Protein AF-A0A430HIN3-F1 (afdb_monomer)

Sequence (160 aa):
MSAAAPAHLSNDIPIRVMTATHSVFVYAIDLKQAGARLIQELAIRQYYLSWTAAHVKAAEALKAKYVWLVGHGEKTSTAIVNASSKPVIEMLDIVTWCEANGATHIIDTCCAPLSRLGVVKKSKTTLKYYCKKDDDGITQILGNTTLENWWATEQFEQRH

Solvent-accessible surface area (backbone atoms only — not comparable to full-atom values): 9076 Å² total; per-residue (Å²): 134,85,80,80,77,81,82,78,78,75,84,73,44,64,68,73,49,83,71,51,39,66,36,43,36,28,50,14,78,88,46,46,65,59,49,54,49,53,33,60,68,64,70,50,95,68,71,26,79,42,93,42,77,68,43,48,56,56,44,55,75,58,49,22,34,34,40,37,39,42,34,34,31,34,70,90,35,43,33,39,14,25,84,79,73,44,77,73,46,49,45,63,60,53,52,55,50,34,59,78,48,62,28,46,33,41,38,39,56,26,16,49,52,65,38,34,52,50,45,53,65,70,67,70,58,87,56,44,78,38,37,86,89,37,58,78,70,40,49,77,58,51,49,40,74,66,45,43,45,49,63,71,66,61,74,53,66,74,70,130

Foldseek 3Di:
DDDDDDPPPPLPLPPVQLPFQEEEEAAAPVCVVLSVLLCVLSVHDDYHPAPDPVSLVVSLVSLGQEYEYHAADAQQAQAGAYPVRHGRDGLLVVLVSCQVSNHAEYEYAYPNCPSNVVNVVVVPGNHHYHYLVRLVVCCSNSSDPSSNCSSVPPPNDHPD

Secondary structure (DSSP, 8-state):
-PPPPPP-------HHHHTS-EEEEE--GGGHHHHHHHHHHTT-S--BSS--HHHHHHHHHTT-SEEEEESEE-TT-SEEE-TTS-EEEEHHHHHHHHHHTT--EEEE-SS-THHHHHHHHHTT---EEEETT-HHHHHHHH-SHHHHHHHHH-------

Mean predicted aligned error: 8.66 Å

Structure (mmCIF, N/CA/C/O backbone):
data_AF-A0A430HIN3-F1
#
_entry.id   AF-A0A430HIN3-F1
#
loop_
_atom_site.group_PDB
_atom_site.id
_atom_site.type_symbol
_atom_site.label_atom_id
_atom_site.label_alt_id
_atom_site.label_comp_id
_atom_site.label_asym_id
_atom_site.label_entity_id
_atom_site.label_seq_id
_atom_site.pdbx_PDB_ins_code
_atom_site.Cartn_x
_atom_site.Cartn_y
_atom_site.Cartn_z
_atom_site.occupancy
_atom_site.B_iso_or_equiv
_atom_site.auth_seq_id
_atom_site.auth_comp_id
_atom_site.auth_asym_id
_atom_site.auth_atom_id
_atom_site.pdbx_PDB_model_num
ATOM 1 N N . MET A 1 1 ? 28.709 -10.555 41.663 1.00 48.56 1 MET A N 1
ATOM 2 C CA . MET A 1 1 ? 28.509 -10.150 40.255 1.00 48.56 1 MET A CA 1
ATOM 3 C C . MET A 1 1 ? 27.205 -10.788 39.810 1.00 48.56 1 MET A C 1
ATOM 5 O O . MET A 1 1 ? 27.162 -12.003 39.695 1.00 48.56 1 MET A O 1
ATOM 9 N N . SER A 1 2 ? 26.121 -10.013 39.743 1.00 44.88 2 SER A N 1
ATOM 10 C CA . SER A 1 2 ? 24.791 -10.546 39.423 1.00 44.88 2 SER A CA 1
ATOM 11 C C . SER A 1 2 ? 24.651 -10.624 37.906 1.00 44.88 2 SER A C 1
ATOM 13 O O . SER A 1 2 ? 24.748 -9.595 37.238 1.00 44.88 2 SER A O 1
ATOM 15 N N . ALA A 1 3 ? 24.499 -11.831 37.364 1.00 39.03 3 ALA A N 1
ATOM 16 C CA . ALA A 1 3 ? 24.204 -12.027 35.953 1.00 39.03 3 ALA A CA 1
ATOM 17 C C . ALA A 1 3 ? 22.762 -11.570 35.694 1.00 39.03 3 ALA A C 1
ATOM 19 O O . ALA A 1 3 ? 21.824 -12.091 36.297 1.00 39.03 3 ALA A O 1
ATOM 20 N N . 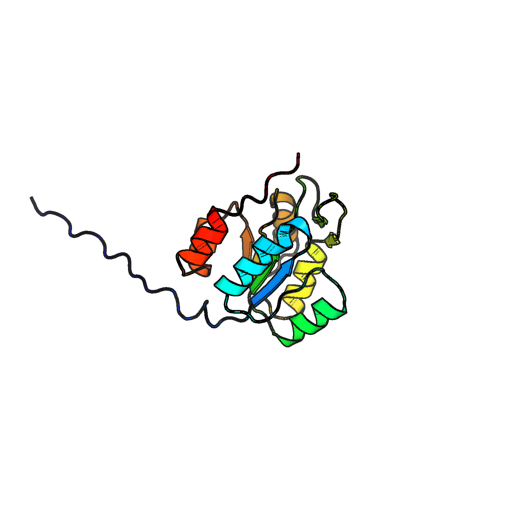ALA A 1 4 ? 22.597 -10.564 34.837 1.00 40.91 4 ALA A N 1
ATOM 21 C CA . ALA A 1 4 ? 21.288 -10.132 34.373 1.00 40.91 4 ALA A CA 1
ATOM 22 C C . ALA A 1 4 ? 20.613 -11.292 33.625 1.00 40.91 4 ALA A C 1
ATOM 24 O O . ALA A 1 4 ? 21.202 -11.873 32.712 1.00 40.91 4 ALA A O 1
ATOM 25 N N . ALA A 1 5 ? 19.393 -11.643 34.034 1.00 40.53 5 ALA A N 1
ATOM 26 C CA . ALA A 1 5 ? 18.567 -12.603 33.316 1.00 40.53 5 ALA A CA 1
ATOM 27 C C . ALA A 1 5 ? 18.275 -12.081 31.894 1.00 40.53 5 ALA A C 1
ATOM 29 O O . ALA A 1 5 ? 18.081 -10.871 31.726 1.00 40.53 5 ALA A O 1
ATOM 30 N N . PRO A 1 6 ? 18.241 -12.953 30.870 1.00 39.19 6 PRO A N 1
ATOM 31 C CA . PRO A 1 6 ? 17.943 -12.535 29.510 1.00 39.19 6 PRO A CA 1
ATOM 32 C C . PRO A 1 6 ? 16.517 -11.985 29.451 1.00 39.19 6 PRO A C 1
ATOM 34 O O . PRO A 1 6 ? 15.579 -12.597 29.964 1.00 39.19 6 PRO A O 1
ATOM 37 N N . ALA A 1 7 ? 16.370 -10.809 28.839 1.00 35.50 7 ALA A N 1
ATOM 38 C CA . ALA A 1 7 ? 15.077 -10.209 28.567 1.00 35.50 7 ALA A CA 1
ATOM 39 C C . ALA A 1 7 ? 14.223 -11.213 27.784 1.00 35.50 7 ALA A C 1
ATOM 41 O O . ALA A 1 7 ? 14.568 -11.605 26.669 1.00 35.50 7 ALA A O 1
ATOM 42 N N . HIS A 1 8 ? 13.123 -11.648 28.395 1.00 36.34 8 HIS A N 1
ATOM 43 C CA . HIS A 1 8 ? 12.089 -12.409 27.718 1.00 36.34 8 HIS A CA 1
ATOM 44 C C . HIS A 1 8 ? 11.527 -11.492 26.625 1.00 36.34 8 HIS A C 1
ATOM 46 O O . HIS A 1 8 ? 10.801 -10.543 26.919 1.00 36.34 8 HIS A O 1
ATOM 52 N N . LEU A 1 9 ? 11.911 -11.731 25.369 1.00 33.97 9 LEU A N 1
ATOM 53 C CA . LEU A 1 9 ? 11.186 -11.201 24.221 1.00 33.97 9 LEU A CA 1
ATOM 54 C C . LEU A 1 9 ? 9.771 -11.766 24.342 1.00 33.97 9 LEU A C 1
ATOM 56 O O . LEU A 1 9 ? 9.557 -12.970 24.189 1.00 33.97 9 LEU A O 1
ATOM 60 N N . SER A 1 10 ? 8.831 -10.919 24.759 1.00 34.75 10 SER A N 1
ATOM 61 C CA . SER A 1 10 ? 7.430 -11.301 24.777 1.00 34.75 10 SER A CA 1
ATOM 62 C C . SER A 1 10 ? 6.990 -11.502 23.330 1.00 34.75 10 SER A C 1
ATOM 64 O O . SER A 1 10 ? 7.020 -10.565 22.537 1.00 34.75 10 SER A O 1
ATOM 66 N N . ASN A 1 11 ? 6.574 -12.727 23.007 1.00 41.66 11 ASN A N 1
ATOM 67 C CA . ASN A 1 11 ? 5.897 -13.094 21.761 1.00 41.66 11 ASN A CA 1
ATOM 68 C C . ASN A 1 11 ? 4.441 -12.586 21.724 1.00 41.66 11 ASN A C 1
ATOM 70 O O . ASN A 1 11 ? 3.622 -13.116 20.972 1.00 41.66 11 ASN A O 1
ATOM 74 N N . ASP A 1 12 ? 4.100 -11.572 22.523 1.00 40.19 12 ASP A N 1
ATOM 75 C CA . ASP A 1 12 ? 2.803 -10.907 22.475 1.00 40.19 12 ASP A CA 1
ATOM 76 C C . ASP A 1 12 ? 2.735 -10.005 21.243 1.00 40.19 12 ASP A C 1
ATOM 78 O O . ASP A 1 12 ? 2.788 -8.774 21.295 1.00 40.19 12 ASP A O 1
ATOM 82 N N . ILE A 1 13 ? 2.583 -10.663 20.102 1.00 45.12 13 ILE A N 1
ATOM 83 C CA . ILE A 1 13 ? 1.997 -10.094 18.904 1.00 45.12 13 ILE A CA 1
ATOM 84 C C . ILE A 1 13 ? 0.715 -9.378 19.340 1.00 45.12 13 ILE A C 1
ATOM 86 O O . ILE A 1 13 ? -0.166 -10.019 19.927 1.00 45.12 13 ILE A O 1
ATOM 90 N N . PRO A 1 14 ? 0.539 -8.077 19.058 1.00 45.38 14 PRO A N 1
ATOM 91 C CA . PRO A 1 14 ? -0.720 -7.424 19.352 1.00 45.38 14 PRO A CA 1
ATOM 92 C C . PRO A 1 14 ? -1.818 -8.094 18.513 1.00 45.38 14 PRO A C 1
ATOM 94 O O . PRO A 1 14 ? -1.980 -7.805 17.329 1.00 45.38 14 PRO A O 1
ATOM 97 N N . ILE A 1 15 ? -2.622 -8.956 19.146 1.00 45.09 15 ILE A N 1
ATOM 98 C CA . ILE A 1 15 ? -3.780 -9.690 18.580 1.00 45.09 15 ILE A CA 1
ATOM 99 C C . ILE A 1 15 ? -4.708 -8.770 17.749 1.00 45.09 15 ILE A C 1
ATOM 101 O O . ILE A 1 15 ? -5.425 -9.203 16.844 1.00 45.09 15 ILE A O 1
ATOM 105 N N . ARG A 1 16 ? -4.669 -7.461 18.026 1.00 46.31 16 ARG A N 1
ATOM 106 C CA . ARG A 1 16 ? -5.398 -6.411 17.308 1.00 46.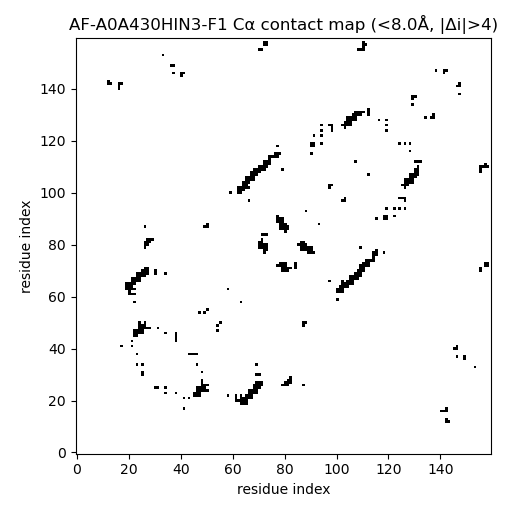31 16 ARG A CA 1
ATOM 107 C C . ARG A 1 16 ? -5.025 -6.256 15.829 1.00 46.31 16 ARG A C 1
ATOM 109 O O . ARG A 1 16 ? -5.869 -5.751 15.095 1.00 46.31 16 ARG A O 1
ATOM 116 N N . VAL A 1 17 ? -3.822 -6.637 15.388 1.00 50.97 17 VAL A N 1
ATOM 117 C CA . VAL A 1 17 ? -3.418 -6.451 13.979 1.00 50.97 17 VAL A CA 1
ATOM 118 C C . VAL A 1 17 ? -3.781 -7.654 13.111 1.00 50.97 17 VAL A C 1
ATOM 120 O O . VAL A 1 17 ? -4.340 -7.458 12.041 1.00 50.97 17 VAL A O 1
ATOM 123 N N . MET A 1 18 ? -3.625 -8.887 13.607 1.00 52.16 18 MET A N 1
ATOM 124 C CA . MET A 1 18 ? -4.057 -10.100 12.883 1.00 52.16 18 MET A CA 1
ATOM 125 C C . MET A 1 18 ? -5.578 -10.187 12.659 1.00 52.16 18 MET A C 1
ATOM 127 O O . MET A 1 18 ? -6.044 -10.938 11.809 1.00 52.16 18 MET A O 1
ATOM 131 N N . THR A 1 19 ? -6.366 -9.439 13.435 1.00 59.34 19 THR A N 1
ATOM 132 C CA . THR A 1 19 ? -7.830 -9.345 13.290 1.00 59.34 19 THR A CA 1
ATOM 133 C C . THR A 1 19 ? -8.274 -8.123 12.484 1.00 59.34 19 THR A C 1
ATOM 135 O O . THR A 1 19 ? -9.475 -7.909 12.292 1.00 59.34 19 THR A O 1
ATOM 138 N N . ALA A 1 20 ? -7.333 -7.294 12.024 1.00 70.06 20 ALA A N 1
ATOM 139 C CA . ALA A 1 20 ? -7.655 -6.135 11.216 1.00 70.06 20 ALA A CA 1
ATOM 140 C C . ALA A 1 20 ? -7.978 -6.528 9.769 1.00 70.06 20 ALA A C 1
ATOM 142 O O . ALA A 1 20 ? -7.538 -7.542 9.240 1.00 70.06 20 ALA A O 1
ATOM 143 N N . THR A 1 21 ? -8.778 -5.698 9.111 1.00 84.75 21 THR A N 1
ATOM 144 C CA . THR A 1 21 ? -9.134 -5.879 7.706 1.00 84.75 21 THR A CA 1
ATOM 145 C C . THR A 1 21 ? -8.026 -5.313 6.817 1.00 84.75 21 THR A C 1
ATOM 147 O O . THR A 1 21 ? -7.631 -4.150 6.962 1.00 84.75 21 THR A O 1
ATOM 150 N N . HIS A 1 22 ? -7.538 -6.128 5.882 1.00 87.00 22 HIS A N 1
ATOM 151 C CA . HIS A 1 22 ? -6.492 -5.756 4.930 1.00 87.00 22 HIS A CA 1
ATOM 152 C C . HIS A 1 22 ? -7.023 -5.784 3.495 1.00 87.00 22 HIS A C 1
ATOM 154 O O . HIS A 1 22 ? -7.820 -6.650 3.135 1.00 87.00 22 HIS A O 1
ATOM 160 N N . SER A 1 23 ? -6.519 -4.873 2.667 1.00 89.50 23 SER A N 1
ATOM 161 C CA . SER A 1 23 ? -6.649 -4.921 1.210 1.00 89.50 23 SER A CA 1
ATOM 162 C C . SER A 1 23 ? -5.257 -4.919 0.597 1.00 89.50 23 SER A C 1
ATOM 164 O O . SER A 1 23 ? -4.441 -4.061 0.928 1.00 89.50 23 SER A O 1
ATOM 166 N N . VAL A 1 24 ? -4.986 -5.870 -0.297 1.00 90.00 24 VAL A N 1
ATOM 167 C CA . VAL A 1 24 ? -3.705 -5.978 -1.006 1.00 90.00 24 VAL A CA 1
ATOM 168 C C . VAL A 1 24 ? -3.918 -5.671 -2.479 1.00 90.00 24 VAL A C 1
ATOM 170 O O . VAL A 1 24 ? -4.665 -6.377 -3.160 1.00 90.00 24 VAL A O 1
ATOM 173 N N . PHE A 1 25 ? -3.244 -4.635 -2.971 1.00 91.00 25 PHE A N 1
ATOM 174 C CA . PHE A 1 25 ? -3.214 -4.268 -4.380 1.00 91.00 25 PHE A CA 1
ATOM 175 C C . PHE A 1 25 ? -1.848 -4.614 -4.967 1.00 91.00 25 PHE A C 1
ATOM 177 O O . PHE A 1 25 ? -0.818 -4.147 -4.491 1.00 91.00 25 PHE A O 1
ATOM 184 N N . VAL A 1 26 ? -1.846 -5.444 -6.004 1.00 89.69 26 VAL A N 1
ATOM 185 C CA . VAL A 1 26 ? -0.662 -5.880 -6.740 1.00 89.69 26 VAL A CA 1
ATOM 186 C C . VAL A 1 26 ? -0.681 -5.212 -8.110 1.00 89.69 26 VAL A C 1
ATOM 188 O O . VAL A 1 26 ? -1.504 -5.551 -8.950 1.00 89.69 26 VAL A O 1
ATOM 191 N N . TYR A 1 27 ? 0.211 -4.255 -8.335 1.00 86.94 27 TYR A N 1
ATOM 192 C CA . TYR A 1 27 ? 0.241 -3.389 -9.520 1.00 86.94 27 TYR A CA 1
ATOM 193 C C . TYR A 1 27 ? 1.202 -3.873 -10.609 1.00 86.94 27 TYR A C 1
ATOM 195 O O . TYR A 1 27 ? 1.153 -3.393 -11.744 1.00 86.94 27 TYR A O 1
ATOM 203 N N . ALA A 1 28 ? 2.076 -4.823 -10.279 1.00 85.31 28 ALA A N 1
ATOM 204 C CA . ALA A 1 28 ? 3.053 -5.380 -11.201 1.00 85.31 28 ALA A CA 1
ATOM 205 C C . ALA A 1 28 ? 2.912 -6.907 -11.268 1.00 85.31 28 ALA A C 1
ATOM 207 O O . ALA A 1 28 ? 2.908 -7.596 -10.249 1.00 85.31 28 ALA A O 1
ATOM 208 N N . ILE A 1 29 ? 2.745 -7.441 -12.482 1.00 84.56 29 ILE A N 1
ATOM 209 C CA . ILE A 1 29 ? 2.418 -8.859 -12.696 1.00 84.56 29 ILE A CA 1
ATOM 210 C C . ILE A 1 29 ? 3.562 -9.803 -12.307 1.00 84.56 29 ILE A C 1
ATOM 212 O O . ILE A 1 29 ? 3.316 -10.918 -11.850 1.00 84.56 29 ILE A O 1
ATOM 216 N N . ASP A 1 30 ? 4.801 -9.337 -12.429 1.00 86.38 30 ASP A N 1
ATOM 217 C CA . ASP A 1 30 ? 6.013 -10.020 -11.980 1.00 86.38 30 ASP A CA 1
ATOM 218 C C . ASP A 1 30 ? 6.059 -10.169 -10.452 1.00 86.38 30 ASP A C 1
ATOM 220 O O . ASP A 1 30 ? 6.654 -11.115 -9.947 1.00 86.38 30 ASP A O 1
ATOM 224 N N . LEU A 1 31 ? 5.337 -9.321 -9.712 1.00 86.06 31 LEU A N 1
ATOM 225 C CA . LEU A 1 31 ? 5.199 -9.402 -8.255 1.00 86.06 31 LEU A CA 1
ATOM 226 C C . LEU A 1 31 ? 3.985 -10.226 -7.799 1.00 86.06 31 LEU A C 1
ATOM 228 O O . LEU A 1 31 ? 3.697 -10.303 -6.603 1.00 86.06 31 LEU A O 1
ATOM 232 N N . LYS A 1 32 ? 3.267 -10.891 -8.715 1.00 86.00 32 LYS A N 1
ATOM 233 C CA . LYS A 1 32 ? 2.071 -11.682 -8.374 1.00 86.00 32 LYS A CA 1
ATOM 234 C C . LYS A 1 32 ? 2.352 -12.774 -7.342 1.00 86.00 32 LYS A C 1
ATOM 236 O O . LYS A 1 32 ? 1.526 -12.988 -6.461 1.00 86.00 32 LYS A O 1
ATOM 241 N N . GLN A 1 33 ? 3.494 -13.458 -7.429 1.00 85.69 33 GLN A N 1
ATOM 242 C CA . GLN A 1 33 ? 3.860 -14.495 -6.455 1.00 85.69 33 GLN A CA 1
ATOM 243 C C . GLN A 1 33 ? 4.208 -13.910 -5.081 1.00 85.69 33 GLN A C 1
ATOM 245 O O . GLN A 1 33 ? 3.858 -14.501 -4.060 1.00 85.69 33 GLN A O 1
ATOM 250 N N . ALA A 1 34 ? 4.854 -12.741 -5.040 1.00 84.19 34 ALA A N 1
ATOM 251 C CA . ALA A 1 34 ? 5.112 -12.022 -3.795 1.00 84.19 34 ALA A CA 1
ATOM 252 C C . ALA A 1 34 ? 3.794 -11.598 -3.130 1.00 84.19 34 ALA A C 1
ATOM 254 O O . ALA A 1 34 ? 3.581 -11.891 -1.955 1.00 84.19 34 ALA A O 1
ATOM 255 N N . GLY A 1 35 ? 2.868 -11.019 -3.905 1.00 85.94 35 GLY A N 1
ATOM 256 C CA . GLY A 1 35 ? 1.520 -10.688 -3.441 1.00 85.94 35 GLY A CA 1
ATOM 257 C C . GLY A 1 35 ? 0.722 -11.914 -2.985 1.00 85.94 35 GLY A C 1
ATOM 258 O O . GLY A 1 35 ? 0.069 -11.864 -1.949 1.00 85.94 35 GLY A O 1
ATOM 259 N N . ALA A 1 36 ? 0.817 -13.041 -3.700 1.00 84.06 36 ALA A N 1
ATOM 260 C CA . ALA A 1 36 ? 0.173 -14.299 -3.315 1.00 84.06 36 ALA A CA 1
ATOM 261 C C . ALA A 1 36 ? 0.658 -14.819 -1.953 1.00 84.06 36 ALA A C 1
ATOM 263 O O . ALA A 1 36 ? -0.160 -15.248 -1.142 1.00 84.06 36 ALA A O 1
ATOM 264 N N . ARG A 1 37 ? 1.968 -14.742 -1.688 1.00 84.75 37 ARG A N 1
ATOM 265 C CA . ARG A 1 37 ? 2.535 -15.087 -0.376 1.00 84.75 37 ARG A CA 1
ATOM 266 C C . ARG A 1 37 ? 2.072 -14.118 0.708 1.00 84.75 37 ARG A C 1
ATOM 268 O O . ARG A 1 37 ? 1.576 -14.575 1.727 1.00 84.75 37 ARG A O 1
ATOM 275 N N . LEU A 1 38 ? 2.102 -12.807 0.454 1.00 85.19 38 LEU A N 1
ATOM 276 C CA . LEU A 1 38 ? 1.614 -11.795 1.402 1.00 85.19 38 LEU A CA 1
ATOM 277 C C . LEU A 1 38 ? 0.178 -12.074 1.875 1.00 85.19 38 LEU A C 1
ATOM 279 O O . LEU A 1 38 ? -0.141 -11.933 3.047 1.00 85.19 38 LEU A O 1
ATOM 283 N N . ILE A 1 39 ? -0.697 -12.501 0.970 1.00 83.56 39 ILE A N 1
ATOM 284 C CA . ILE A 1 39 ? -2.093 -12.841 1.286 1.00 83.56 39 ILE A CA 1
ATOM 285 C C . ILE A 1 39 ? -2.198 -14.043 2.218 1.00 83.56 39 ILE A C 1
ATOM 287 O O . ILE A 1 39 ? -3.057 -14.043 3.098 1.00 83.56 39 ILE A O 1
ATOM 291 N N . GLN A 1 40 ? -1.352 -15.056 2.009 1.00 82.31 40 GLN A N 1
ATOM 292 C CA . GLN A 1 40 ? -1.286 -16.230 2.878 1.00 82.31 40 GLN A CA 1
ATOM 293 C C . GLN A 1 40 ? -0.830 -15.820 4.278 1.00 82.31 40 GLN A C 1
ATOM 295 O O . GLN A 1 40 ? -1.480 -16.197 5.250 1.00 82.31 40 GLN A O 1
ATOM 300 N N . GLU A 1 41 ? 0.199 -14.974 4.367 1.00 80.38 41 GLU A N 1
ATOM 301 C CA . GLU A 1 41 ? 0.710 -14.454 5.642 1.00 80.38 41 GLU A CA 1
ATOM 302 C C . GLU A 1 41 ? -0.313 -13.585 6.383 1.00 80.38 41 GLU A C 1
ATOM 304 O O . GLU A 1 41 ? -0.464 -13.683 7.599 1.00 80.38 41 GLU A O 1
ATOM 309 N N . LEU A 1 42 ? -1.072 -12.766 5.649 1.00 78.69 42 LEU A N 1
ATOM 310 C CA . LEU A 1 42 ? -2.159 -11.953 6.201 1.00 78.69 42 LEU A CA 1
ATOM 311 C C . LEU A 1 42 ? -3.449 -12.756 6.446 1.00 78.69 42 LEU A C 1
ATOM 313 O O . LEU A 1 42 ? -4.431 -12.190 6.924 1.00 78.69 42 LEU A O 1
ATOM 317 N N . ALA A 1 43 ? -3.479 -14.044 6.085 1.00 77.12 43 ALA A N 1
ATOM 318 C CA . ALA A 1 43 ? -4.655 -14.912 6.138 1.00 77.12 43 ALA A CA 1
ATOM 319 C C . ALA A 1 43 ? -5.922 -14.307 5.486 1.00 77.12 43 ALA A C 1
ATOM 321 O O . ALA A 1 43 ? -7.051 -14.585 5.906 1.00 77.12 43 ALA A O 1
ATOM 322 N N . ILE A 1 44 ? -5.760 -13.487 4.441 1.00 74.94 44 ILE A N 1
ATOM 323 C CA . ILE A 1 44 ? -6.883 -12.862 3.727 1.00 74.94 44 ILE A CA 1
ATOM 324 C C . ILE A 1 44 ? -7.289 -13.675 2.498 1.00 74.94 44 ILE A C 1
ATOM 326 O O . ILE A 1 44 ? -6.508 -14.422 1.919 1.00 74.94 44 ILE A O 1
ATOM 330 N N . ARG A 1 45 ? -8.554 -13.549 2.084 1.00 65.12 45 ARG A N 1
ATOM 331 C CA . ARG A 1 45 ? -9.124 -14.363 0.993 1.00 65.12 45 ARG A CA 1
ATOM 332 C C . ARG A 1 45 ? -9.037 -13.715 -0.387 1.00 65.12 45 ARG A C 1
ATOM 334 O O . ARG A 1 45 ? -9.356 -14.371 -1.375 1.00 65.12 45 ARG A O 1
ATOM 341 N N . GLN A 1 46 ? -8.659 -12.439 -0.468 1.00 70.31 46 GLN A N 1
ATOM 342 C CA . GLN A 1 46 ? -8.723 -11.680 -1.712 1.00 70.31 46 GLN A CA 1
ATOM 343 C C . GLN A 1 46 ? -7.598 -10.652 -1.824 1.00 70.31 46 GLN A C 1
ATOM 345 O O . GLN A 1 46 ? -7.186 -10.039 -0.843 1.00 70.31 46 GLN A O 1
ATOM 350 N N . TYR A 1 47 ? -7.150 -10.456 -3.061 1.00 78.38 47 TYR A N 1
ATOM 351 C CA . TYR A 1 47 ? -6.252 -9.395 -3.490 1.00 78.38 47 TYR A CA 1
ATOM 352 C C . TYR A 1 47 ? -6.644 -8.906 -4.871 1.00 78.38 47 TYR A C 1
ATOM 354 O O . TYR A 1 47 ? -7.399 -9.561 -5.596 1.00 78.38 47 TYR A O 1
ATOM 362 N N . TYR A 1 48 ? -6.095 -7.758 -5.233 1.00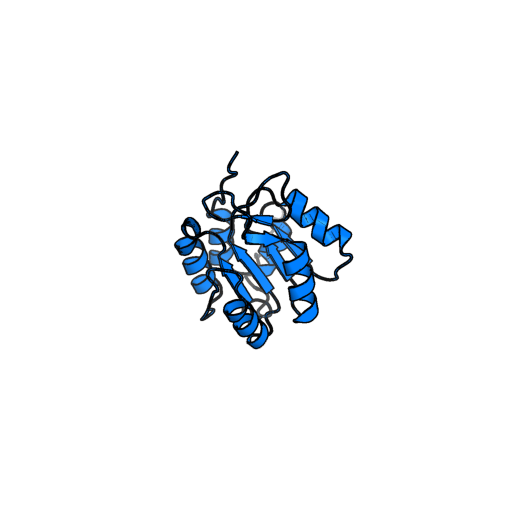 83.12 48 TYR A N 1
ATOM 363 C CA . TYR A 1 48 ? -6.479 -7.020 -6.418 1.00 83.12 48 TYR A CA 1
ATOM 364 C C . TYR A 1 48 ? -5.270 -6.860 -7.326 1.00 83.12 48 TYR A C 1
ATOM 366 O O . TYR A 1 48 ? -4.313 -6.189 -6.971 1.00 83.12 48 TYR A O 1
ATOM 374 N N . LEU A 1 49 ? -5.306 -7.465 -8.512 1.00 77.50 49 LEU A N 1
ATOM 375 C CA . LEU A 1 49 ? -4.188 -7.453 -9.471 1.00 77.50 49 LEU A CA 1
ATOM 376 C C . LEU A 1 49 ? -4.039 -6.136 -10.256 1.00 77.50 49 LEU A C 1
ATOM 378 O O . LEU A 1 49 ? -3.264 -6.062 -11.207 1.00 77.50 49 LEU A O 1
ATOM 382 N N . SER A 1 50 ? -4.831 -5.122 -9.921 1.00 71.56 50 SER A N 1
ATOM 383 C CA . SER A 1 50 ? -4.773 -3.790 -10.523 1.00 71.56 50 SER A CA 1
ATOM 384 C C . SER A 1 50 ? -5.669 -2.821 -9.755 1.00 71.56 50 SER A C 1
ATOM 386 O O . SER A 1 50 ? -6.537 -3.240 -8.988 1.00 71.56 50 SER A O 1
ATOM 388 N N . TRP A 1 51 ? -5.531 -1.523 -10.007 1.00 77.06 51 TRP A N 1
ATOM 389 C CA . TRP A 1 51 ? -6.483 -0.520 -9.531 1.00 77.06 51 TRP A CA 1
ATOM 390 C C . TRP A 1 51 ? -7.547 -0.243 -10.589 1.00 77.06 51 TRP A C 1
ATOM 392 O O . 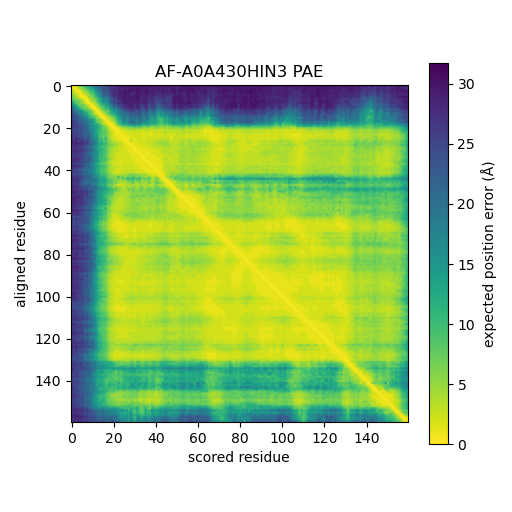TRP A 1 51 ? -7.461 0.702 -11.365 1.00 77.06 51 TRP A O 1
ATOM 402 N N . THR A 1 52 ? -8.542 -1.122 -10.663 1.00 80.88 52 THR A N 1
ATOM 403 C CA . THR A 1 52 ? -9.724 -0.918 -11.513 1.00 80.88 52 THR A CA 1
ATOM 404 C C . THR A 1 52 ? -10.917 -0.538 -10.653 1.00 80.88 52 THR A C 1
ATOM 406 O O . THR A 1 52 ? -10.968 -0.899 -9.480 1.00 80.88 52 THR A O 1
ATOM 409 N N . ALA A 1 53 ? -11.926 0.111 -11.240 1.00 76.81 53 ALA A N 1
ATOM 410 C CA . ALA A 1 53 ? -13.162 0.446 -10.529 1.00 76.81 53 ALA A CA 1
ATOM 411 C C . ALA A 1 53 ? -13.815 -0.778 -9.848 1.00 76.81 53 ALA A C 1
ATOM 413 O O . ALA A 1 53 ? -14.356 -0.665 -8.751 1.00 76.81 53 ALA A O 1
ATOM 414 N N . ALA A 1 54 ? -13.722 -1.964 -10.461 1.00 79.25 54 ALA A N 1
ATOM 415 C CA . ALA A 1 54 ? -14.235 -3.205 -9.883 1.00 79.25 54 ALA A CA 1
ATOM 416 C C . ALA A 1 54 ? -13.438 -3.654 -8.645 1.00 79.25 54 ALA A C 1
ATOM 418 O O . ALA A 1 54 ? -14.031 -4.014 -7.629 1.00 79.25 54 ALA A O 1
ATOM 419 N N . HIS A 1 55 ? -12.105 -3.610 -8.714 1.00 80.25 55 HIS A N 1
ATOM 420 C CA . HIS A 1 55 ? -11.236 -3.947 -7.584 1.00 80.25 55 HIS A CA 1
ATOM 421 C C . HIS A 1 55 ? -11.385 -2.963 -6.431 1.00 80.25 55 HIS A C 1
ATOM 423 O O . HIS A 1 55 ? -11.479 -3.377 -5.281 1.00 80.25 55 HIS A O 1
ATOM 429 N N . VAL A 1 56 ? -11.467 -1.675 -6.761 1.00 79.81 56 VAL A N 1
ATOM 430 C CA . VAL A 1 56 ? -11.727 -0.604 -5.807 1.00 79.81 56 VAL A CA 1
ATOM 431 C C . VAL A 1 56 ? -13.037 -0.879 -5.073 1.00 79.81 56 VAL A C 1
ATOM 433 O O . VAL A 1 56 ? -13.012 -1.078 -3.865 1.00 79.81 56 VAL A O 1
ATOM 436 N N . LYS A 1 57 ? -14.153 -1.055 -5.789 1.00 81.62 57 LYS A N 1
ATOM 437 C CA . LYS A 1 57 ? -15.462 -1.347 -5.181 1.00 81.62 57 LYS A CA 1
ATOM 438 C C . LYS A 1 57 ? -15.459 -2.600 -4.292 1.00 81.62 57 LYS A C 1
ATOM 440 O O . LYS A 1 57 ? -16.102 -2.622 -3.245 1.00 81.62 57 LYS A O 1
ATOM 445 N N . ALA A 1 58 ? -14.748 -3.653 -4.697 1.00 79.56 58 ALA A N 1
ATOM 446 C CA . ALA A 1 58 ? -14.596 -4.855 -3.878 1.00 79.56 58 ALA A CA 1
ATOM 447 C C . ALA A 1 58 ? -13.783 -4.582 -2.597 1.00 79.56 58 ALA A C 1
ATOM 449 O O . ALA A 1 58 ? -14.155 -5.055 -1.524 1.00 79.56 58 ALA A O 1
ATOM 450 N N . ALA A 1 59 ? -12.727 -3.769 -2.684 1.00 81.12 59 ALA A N 1
ATOM 451 C CA . ALA A 1 59 ? -11.922 -3.358 -1.537 1.00 81.12 59 ALA A CA 1
ATOM 452 C C . ALA A 1 59 ? -12.695 -2.456 -0.558 1.00 81.12 59 ALA A C 1
ATOM 454 O O . ALA A 1 59 ? -12.527 -2.596 0.654 1.00 81.12 59 ALA A O 1
ATOM 455 N N . GLU A 1 60 ? -13.573 -1.581 -1.055 1.00 84.50 60 GLU A N 1
ATOM 456 C CA . GLU A 1 60 ? -14.441 -0.724 -0.227 1.00 84.50 60 GLU A CA 1
ATOM 457 C C . GLU A 1 60 ? -15.378 -1.559 0.655 1.00 84.50 60 GLU A C 1
ATOM 459 O O . GLU A 1 60 ? -15.544 -1.281 1.845 1.00 84.50 60 GLU A O 1
ATOM 464 N N . ALA A 1 61 ? -15.929 -2.647 0.104 1.00 83.00 61 ALA A N 1
ATOM 465 C CA . ALA A 1 61 ? -16.808 -3.554 0.840 1.00 83.00 61 ALA A CA 1
ATOM 466 C C . ALA A 1 61 ? -16.109 -4.233 2.034 1.00 83.00 61 ALA A C 1
ATOM 468 O O . ALA A 1 61 ? -16.769 -4.569 3.019 1.00 83.00 61 ALA A O 1
ATOM 469 N N . LEU A 1 62 ? -14.782 -4.399 1.976 1.00 81.50 62 LEU A N 1
ATOM 470 C CA . LEU A 1 62 ? -13.989 -4.977 3.064 1.00 81.50 62 LEU A CA 1
ATOM 471 C C . LEU A 1 62 ? -13.749 -4.003 4.222 1.00 81.50 62 LEU A C 1
ATOM 473 O O . LEU A 1 62 ? -13.367 -4.450 5.305 1.00 81.50 62 LEU A O 1
ATOM 477 N N . LYS A 1 63 ? -13.940 -2.689 4.010 1.00 83.69 63 LYS A N 1
ATOM 478 C CA . LYS A 1 63 ? -13.609 -1.631 4.984 1.00 83.69 63 LYS A CA 1
ATOM 479 C C . LYS A 1 63 ? -12.213 -1.839 5.583 1.00 83.69 63 LYS A C 1
ATOM 481 O O . LYS A 1 63 ? -12.041 -1.924 6.803 1.00 83.69 63 LYS A O 1
ATOM 486 N N . ALA A 1 64 ? -11.229 -2.037 4.708 1.00 85.62 64 ALA A N 1
ATOM 487 C CA . ALA A 1 64 ? -9.866 -2.360 5.104 1.00 85.62 64 ALA A CA 1
ATOM 488 C C . ALA A 1 64 ? -9.217 -1.203 5.872 1.00 85.62 64 ALA A C 1
ATOM 490 O O . ALA A 1 64 ? -9.140 -0.083 5.376 1.00 85.62 64 ALA A O 1
ATOM 491 N N . LYS A 1 65 ? -8.694 -1.486 7.068 1.00 87.44 65 LYS A N 1
ATOM 492 C CA . LYS A 1 65 ? -7.899 -0.519 7.841 1.00 87.44 65 LYS A CA 1
ATOM 493 C C . LYS A 1 65 ? -6.480 -0.371 7.298 1.00 87.44 65 LYS A C 1
ATOM 495 O O . LYS A 1 65 ? -5.890 0.699 7.454 1.00 87.44 65 LYS A O 1
ATOM 500 N N . TYR A 1 66 ? -5.957 -1.432 6.689 1.00 88.12 66 TYR A N 1
ATOM 501 C CA . TYR A 1 66 ? -4.592 -1.528 6.182 1.00 88.12 66 TYR A CA 1
ATOM 502 C C . TYR A 1 66 ? -4.613 -1.786 4.678 1.00 88.12 66 TYR A C 1
ATOM 504 O O . TYR A 1 66 ? -5.214 -2.759 4.215 1.00 88.12 66 TYR A O 1
ATOM 512 N N . VAL A 1 67 ? -3.937 -0.930 3.920 1.00 91.56 67 VAL A N 1
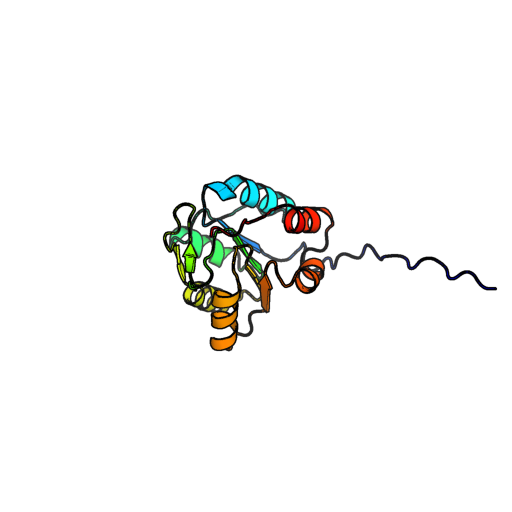ATOM 513 C CA . VAL A 1 67 ? -3.865 -1.015 2.461 1.00 91.56 67 VAL A CA 1
ATOM 514 C C . VAL A 1 67 ? -2.424 -1.260 2.049 1.00 91.56 67 VAL A C 1
ATOM 516 O O . VAL A 1 67 ? -1.547 -0.447 2.327 1.00 91.56 67 VAL A O 1
ATOM 519 N N . TRP A 1 68 ? -2.189 -2.386 1.386 1.00 91.44 68 TRP A N 1
ATOM 520 C CA . TRP A 1 68 ? -0.876 -2.815 0.926 1.00 91.44 68 TRP A CA 1
ATOM 521 C C . TRP A 1 68 ? -0.705 -2.537 -0.557 1.00 91.44 68 TRP A C 1
ATOM 523 O O . TRP A 1 68 ? -1.555 -2.912 -1.370 1.00 91.44 68 TRP A O 1
ATOM 533 N N . LEU A 1 69 ? 0.420 -1.918 -0.894 1.00 91.69 69 LEU A N 1
ATOM 534 C CA . LEU A 1 69 ? 0.780 -1.524 -2.242 1.00 91.69 69 LEU A CA 1
ATOM 535 C C . LEU A 1 69 ? 1.969 -2.357 -2.707 1.00 91.69 69 LEU A C 1
ATOM 537 O O . LEU A 1 69 ? 3.104 -2.079 -2.333 1.00 91.69 69 LEU A O 1
ATOM 541 N N . VAL A 1 70 ? 1.695 -3.380 -3.514 1.00 89.06 70 VAL A N 1
ATOM 542 C CA . VAL A 1 70 ? 2.701 -4.294 -4.060 1.00 89.06 70 VAL A CA 1
ATOM 543 C C . VAL A 1 70 ? 2.955 -3.937 -5.518 1.00 89.06 70 VAL A C 1
ATOM 545 O O . VAL A 1 70 ? 2.196 -4.312 -6.410 1.00 89.06 70 VAL A O 1
ATOM 548 N N . GLY A 1 71 ? 4.008 -3.179 -5.785 1.00 87.31 71 GLY A N 1
ATOM 549 C CA . GLY A 1 71 ? 4.297 -2.668 -7.121 1.00 87.31 71 GLY A CA 1
ATOM 550 C C . GLY A 1 71 ? 5.745 -2.230 -7.281 1.00 87.31 71 GLY A C 1
ATOM 551 O O . GLY A 1 71 ? 6.577 -2.429 -6.397 1.00 87.31 71 GLY A O 1
ATOM 552 N N . HIS A 1 72 ? 6.029 -1.608 -8.422 1.00 88.50 72 HIS A N 1
ATOM 553 C CA . HIS A 1 72 ? 7.292 -0.912 -8.653 1.00 88.50 72 HIS A CA 1
ATOM 554 C C . HIS A 1 72 ? 7.102 0.591 -8.440 1.00 88.50 72 HIS A C 1
ATOM 556 O O . HIS A 1 72 ? 5.985 1.113 -8.465 1.00 88.50 72 HIS A O 1
ATOM 562 N N . GLY A 1 73 ? 8.204 1.306 -8.245 1.00 88.50 73 GLY A N 1
ATOM 563 C CA . GLY A 1 73 ? 8.203 2.755 -8.089 1.00 88.50 73 GLY A CA 1
ATOM 564 C C . GLY A 1 73 ? 9.483 3.391 -8.619 1.00 88.50 73 GLY A C 1
ATOM 565 O O . GLY A 1 73 ? 10.515 2.738 -8.733 1.00 88.50 73 GLY A O 1
ATOM 566 N N . GLU A 1 74 ? 9.430 4.685 -8.919 1.00 88.69 74 GLU A N 1
ATOM 567 C CA . GLU A 1 74 ? 10.561 5.417 -9.499 1.00 88.69 74 GLU A CA 1
ATOM 568 C C . GLU A 1 74 ? 10.932 6.624 -8.639 1.00 88.69 74 GLU A C 1
ATOM 570 O O . GLU A 1 74 ? 10.081 7.224 -7.982 1.00 88.69 74 GLU A O 1
ATOM 575 N N . LYS A 1 75 ? 12.215 7.008 -8.642 1.00 88.44 75 LYS A N 1
ATOM 576 C CA . LYS A 1 75 ? 12.742 8.073 -7.766 1.00 88.44 75 LYS A CA 1
ATOM 577 C C . LYS A 1 75 ? 12.031 9.408 -7.950 1.00 88.44 75 LYS A C 1
ATOM 579 O O . LYS A 1 75 ? 11.829 10.118 -6.970 1.00 88.44 75 LYS A O 1
ATOM 584 N N . THR A 1 76 ? 11.662 9.751 -9.177 1.00 87.62 76 THR A N 1
ATOM 585 C CA . THR A 1 76 ? 11.052 11.040 -9.535 1.00 87.62 76 THR A CA 1
ATOM 586 C C . THR A 1 76 ? 9.536 10.967 -9.689 1.00 87.62 76 THR A C 1
ATOM 588 O O . THR A 1 76 ? 8.909 12.001 -9.900 1.00 87.62 76 THR A O 1
ATOM 591 N N . SER A 1 77 ? 8.944 9.777 -9.568 1.00 92.31 77 SER A N 1
ATOM 592 C CA . SER A 1 77 ? 7.518 9.563 -9.789 1.00 92.31 77 SER A CA 1
ATOM 593 C C . SER A 1 77 ? 6.762 9.412 -8.475 1.00 92.31 77 SER A C 1
ATOM 595 O O . SER A 1 77 ? 7.227 8.791 -7.515 1.00 92.31 77 SER A O 1
ATOM 597 N N . THR A 1 78 ? 5.559 9.973 -8.442 1.00 95.12 78 THR A N 1
ATOM 598 C CA . THR A 1 78 ? 4.576 9.744 -7.382 1.00 95.12 78 THR A CA 1
ATOM 599 C C . THR A 1 78 ? 3.654 8.573 -7.692 1.00 95.12 78 THR A C 1
ATOM 601 O O . THR A 1 78 ? 2.882 8.170 -6.825 1.00 95.12 78 THR A O 1
ATOM 604 N N . ALA A 1 79 ? 3.753 7.995 -8.886 1.00 94.69 79 ALA A N 1
ATOM 605 C CA . ALA A 1 79 ? 2.958 6.852 -9.274 1.00 94.69 79 ALA A CA 1
ATOM 606 C C . ALA A 1 79 ? 3.519 5.543 -8.709 1.00 94.69 79 ALA A C 1
ATOM 608 O O . ALA A 1 79 ? 4.725 5.390 -8.469 1.00 94.69 79 ALA A O 1
ATOM 609 N N . ILE A 1 80 ? 2.626 4.569 -8.570 1.00 92.00 80 ILE A N 1
ATOM 610 C CA . ILE A 1 80 ? 2.995 3.158 -8.623 1.00 92.00 80 ILE A CA 1
ATOM 611 C C . ILE A 1 80 ? 3.045 2.765 -10.095 1.00 92.00 80 ILE A C 1
ATOM 613 O O . ILE A 1 80 ? 2.112 3.051 -10.854 1.00 92.00 80 ILE A O 1
ATOM 617 N N . VAL A 1 81 ? 4.129 2.110 -10.499 1.00 89.00 81 VAL A N 1
ATOM 618 C CA . VAL A 1 81 ? 4.345 1.678 -11.881 1.00 89.00 81 VAL A CA 1
ATOM 619 C C . VAL A 1 81 ? 4.277 0.157 -11.998 1.00 89.00 81 VAL A C 1
ATOM 621 O O . VAL A 1 81 ? 4.474 -0.584 -11.031 1.00 89.00 81 VAL A O 1
ATOM 624 N N . ASN A 1 82 ? 3.966 -0.322 -13.200 1.00 86.69 82 ASN A N 1
ATOM 625 C CA . ASN A 1 82 ? 3.974 -1.750 -13.508 1.00 86.69 82 ASN A CA 1
ATOM 626 C C . ASN A 1 82 ? 5.385 -2.252 -13.868 1.00 86.69 82 ASN A C 1
ATOM 628 O O . ASN A 1 82 ? 6.362 -1.507 -13.864 1.00 86.69 82 ASN A O 1
ATOM 632 N N . ALA A 1 83 ? 5.485 -3.529 -14.247 1.00 84.94 83 ALA A N 1
ATOM 633 C CA . ALA A 1 83 ? 6.731 -4.179 -14.666 1.00 84.94 83 ALA A CA 1
ATOM 634 C C . ALA A 1 83 ? 7.413 -3.545 -15.898 1.00 84.94 83 ALA A C 1
ATOM 636 O O . ALA A 1 83 ? 8.525 -3.932 -16.246 1.00 84.94 83 ALA A O 1
ATOM 637 N N . SER A 1 84 ? 6.759 -2.613 -16.589 1.00 87.25 84 SER A N 1
ATOM 638 C CA . SER A 1 84 ? 7.299 -1.878 -17.737 1.00 87.25 84 SER A CA 1
ATOM 639 C C . SER A 1 84 ? 7.503 -0.393 -17.430 1.00 87.25 84 SER A C 1
ATOM 641 O O . SER A 1 84 ? 7.545 0.401 -18.367 1.00 87.25 84 SER A O 1
ATOM 643 N N . SER A 1 85 ? 7.572 -0.003 -16.150 1.00 86.44 85 SER A N 1
ATOM 644 C CA . SER A 1 85 ? 7.725 1.397 -15.725 1.00 86.44 85 SER A CA 1
ATOM 645 C C . SER A 1 85 ? 6.595 2.327 -16.186 1.00 86.44 85 SER A C 1
ATOM 647 O O . SER A 1 85 ? 6.724 3.547 -16.181 1.00 86.44 85 SER A O 1
ATOM 649 N N . LYS A 1 86 ? 5.437 1.775 -16.573 1.00 89.69 86 LYS A N 1
ATOM 650 C CA . LYS A 1 86 ? 4.274 2.598 -16.920 1.00 89.69 86 LYS A CA 1
ATOM 651 C C . LYS A 1 86 ? 3.487 2.932 -15.651 1.00 89.69 86 LYS A C 1
ATOM 653 O O . LYS A 1 86 ? 3.177 1.994 -14.906 1.00 89.69 86 LYS A O 1
ATOM 658 N N . PRO A 1 87 ? 3.123 4.208 -15.423 1.00 91.25 87 PRO A N 1
ATOM 659 C CA . PRO A 1 87 ? 2.232 4.601 -14.336 1.00 91.25 87 PRO A CA 1
ATOM 660 C C . PRO A 1 87 ? 0.925 3.809 -14.362 1.00 91.25 87 PRO A C 1
ATOM 662 O O . PRO A 1 87 ? 0.299 3.665 -15.414 1.00 91.25 87 PRO A O 1
ATOM 665 N N . VAL A 1 88 ? 0.532 3.282 -13.204 1.00 90.81 88 VAL A N 1
ATOM 666 C CA . VAL A 1 88 ? -0.741 2.573 -13.001 1.00 90.81 88 VAL A CA 1
ATOM 667 C C . VAL A 1 88 ? -1.701 3.430 -12.187 1.00 90.81 88 VAL A C 1
ATOM 669 O O . VAL A 1 88 ? -2.876 3.514 -12.529 1.00 90.81 88 VAL A O 1
ATOM 672 N N . ILE A 1 89 ? -1.207 4.058 -11.119 1.00 92.56 89 ILE A N 1
ATOM 673 C CA . ILE A 1 89 ? -1.986 4.952 -10.262 1.00 92.56 89 ILE A CA 1
ATOM 674 C C . ILE A 1 89 ? -1.084 5.961 -9.550 1.00 92.56 89 ILE A C 1
ATOM 676 O O . ILE A 1 89 ? 0.028 5.617 -9.148 1.00 92.56 89 ILE A O 1
ATOM 680 N N . GLU A 1 90 ? -1.579 7.180 -9.349 1.00 95.00 90 GLU A N 1
ATOM 681 C CA . GLU A 1 90 ? -0.916 8.199 -8.542 1.00 95.00 90 GLU A CA 1
ATOM 682 C C . GLU A 1 90 ? -1.133 7.990 -7.041 1.00 95.00 90 GLU A C 1
ATOM 684 O O . GLU A 1 90 ? -2.231 7.682 -6.579 1.00 95.00 90 GLU A O 1
ATOM 689 N N . MET A 1 91 ? -0.093 8.242 -6.242 1.00 95.38 91 MET A N 1
ATOM 690 C CA . MET A 1 91 ? -0.188 8.126 -4.783 1.00 95.38 91 MET A CA 1
ATOM 691 C C . MET A 1 91 ? -1.262 9.038 -4.176 1.00 95.38 91 MET A C 1
ATOM 693 O O . MET A 1 91 ? -1.855 8.688 -3.158 1.00 95.38 91 MET A O 1
ATOM 697 N N . LEU A 1 92 ? -1.532 10.198 -4.785 1.00 96.44 92 LEU A N 1
ATOM 698 C CA . LEU A 1 92 ? -2.577 11.099 -4.298 1.00 96.44 92 LEU A CA 1
ATOM 699 C C . LEU A 1 92 ? -3.960 10.442 -4.376 1.00 96.44 92 LEU A C 1
ATOM 701 O O . LEU A 1 92 ? -4.706 10.504 -3.403 1.00 96.44 92 LEU A O 1
ATOM 705 N N . ASP A 1 93 ? -4.256 9.750 -5.477 1.00 94.56 93 ASP A N 1
ATOM 706 C CA . ASP A 1 93 ? -5.529 9.048 -5.660 1.00 94.56 93 ASP A CA 1
ATOM 707 C C . ASP A 1 93 ? -5.696 7.927 -4.628 1.00 94.56 93 ASP A C 1
ATOM 709 O O . ASP A 1 93 ? -6.781 7.735 -4.076 1.00 94.56 93 ASP A O 1
ATOM 713 N N . ILE A 1 94 ? -4.603 7.225 -4.305 1.00 94.56 94 ILE A N 1
ATOM 714 C CA . ILE A 1 94 ? -4.583 6.198 -3.254 1.00 94.56 94 ILE A CA 1
ATOM 715 C C . ILE A 1 94 ? -4.875 6.819 -1.888 1.00 94.56 94 ILE A C 1
ATOM 717 O O . ILE A 1 94 ? -5.698 6.291 -1.144 1.00 94.56 94 ILE A O 1
ATOM 721 N N . VAL A 1 95 ? -4.227 7.939 -1.552 1.00 95.81 95 VAL A N 1
ATOM 722 C CA . VAL A 1 95 ? -4.454 8.657 -0.286 1.00 95.81 95 VAL A CA 1
ATOM 723 C C . VAL A 1 95 ? -5.915 9.085 -0.171 1.00 95.81 95 VAL A C 1
ATOM 725 O O . VAL A 1 95 ? -6.565 8.751 0.818 1.00 95.81 95 VAL A O 1
ATOM 728 N N . THR A 1 96 ? -6.451 9.748 -1.197 1.00 94.62 96 THR A N 1
ATOM 729 C CA . THR A 1 96 ? -7.848 10.200 -1.217 1.00 94.62 96 THR A CA 1
ATOM 730 C C . THR A 1 96 ? -8.818 9.033 -1.063 1.00 94.62 96 THR A C 1
ATOM 732 O O . THR A 1 96 ? -9.759 9.111 -0.271 1.00 94.62 96 THR A O 1
ATOM 735 N N . TRP A 1 97 ? -8.580 7.928 -1.772 1.00 93.00 97 TRP A N 1
ATOM 736 C CA . TRP A 1 97 ? -9.425 6.744 -1.666 1.00 93.00 97 TRP A CA 1
ATOM 737 C C . TRP A 1 97 ? -9.375 6.110 -0.270 1.00 93.00 97 TRP A C 1
ATOM 739 O O . TRP A 1 97 ? -10.420 5.767 0.289 1.00 93.00 97 TRP A O 1
ATOM 749 N N . CYS A 1 98 ? -8.179 5.981 0.306 1.00 93.50 98 CYS A N 1
ATOM 750 C CA . CYS A 1 98 ? -7.977 5.429 1.642 1.00 93.50 98 CYS A CA 1
ATOM 751 C C . CYS A 1 98 ? -8.738 6.232 2.708 1.00 93.50 98 CYS A C 1
ATOM 753 O O . CYS A 1 98 ? -9.429 5.638 3.537 1.00 93.50 98 CYS A O 1
ATOM 755 N N . GLU A 1 99 ? -8.663 7.565 2.667 1.00 92.12 99 GLU A N 1
ATOM 756 C CA . GLU A 1 99 ? -9.390 8.428 3.608 1.00 92.12 99 GLU A CA 1
ATOM 757 C C . GLU A 1 99 ? -10.905 8.291 3.464 1.00 92.12 99 GLU A C 1
ATOM 759 O O . GLU A 1 99 ? -11.609 8.116 4.461 1.00 92.12 99 GLU A O 1
ATOM 764 N N . ALA A 1 100 ? -11.406 8.305 2.226 1.00 91.25 100 ALA A N 1
ATOM 765 C CA . ALA A 1 100 ? -12.833 8.171 1.948 1.00 91.25 100 ALA A CA 1
ATOM 766 C C . ALA A 1 100 ? -13.414 6.832 2.439 1.00 91.25 100 ALA A C 1
ATOM 768 O O . ALA A 1 100 ? -14.601 6.751 2.753 1.00 91.25 100 ALA A O 1
ATOM 769 N N . ASN A 1 101 ? -12.578 5.795 2.542 1.00 89.12 101 ASN A N 1
ATOM 770 C CA . ASN A 1 101 ? -12.995 4.436 2.888 1.00 89.12 101 ASN A CA 1
ATOM 771 C C . ASN A 1 101 ? -12.593 3.990 4.299 1.00 89.12 101 ASN A C 1
ATOM 773 O O . ASN A 1 101 ? -12.754 2.819 4.653 1.00 89.12 101 ASN A O 1
ATOM 777 N N . GLY A 1 102 ? -12.110 4.918 5.132 1.00 88.25 102 GLY A N 1
ATOM 778 C CA . GLY A 1 102 ? -11.783 4.642 6.532 1.00 88.25 102 GLY A CA 1
ATOM 779 C C . GLY A 1 102 ? -10.546 3.763 6.722 1.00 88.25 102 GLY A C 1
ATOM 780 O O . GLY A 1 102 ? -10.359 3.191 7.802 1.00 88.25 102 GLY A O 1
ATOM 781 N N . ALA A 1 103 ? -9.692 3.660 5.699 1.00 90.69 103 ALA A N 1
ATOM 782 C CA . ALA A 1 103 ? -8.355 3.130 5.889 1.00 90.69 103 ALA A CA 1
ATOM 783 C C . ALA A 1 103 ? -7.577 4.054 6.834 1.00 90.69 103 ALA A C 1
ATOM 785 O O . ALA A 1 103 ? -7.846 5.247 6.953 1.00 90.69 103 ALA A O 1
ATOM 786 N N . THR A 1 104 ? -6.618 3.480 7.548 1.00 90.06 104 THR A N 1
ATOM 787 C CA . THR A 1 104 ? -5.808 4.202 8.544 1.00 90.06 104 THR A CA 1
ATOM 788 C C . THR A 1 104 ? -4.315 4.016 8.314 1.00 90.06 104 THR A C 1
ATOM 790 O O . THR A 1 104 ? -3.520 4.805 8.822 1.00 90.06 104 THR A O 1
ATOM 793 N N . HIS A 1 105 ? -3.929 2.995 7.543 1.00 90.69 105 HIS A N 1
ATOM 794 C CA . HIS A 1 105 ? -2.541 2.644 7.278 1.00 90.69 105 HIS A CA 1
ATOM 795 C C . HIS A 1 105 ? -2.357 2.339 5.786 1.00 90.69 105 HIS A C 1
ATOM 797 O O . HIS A 1 105 ? -3.094 1.525 5.223 1.00 90.69 105 HIS A O 1
ATOM 803 N N . ILE A 1 106 ? -1.350 2.956 5.171 1.00 92.38 106 ILE A N 1
ATOM 804 C CA . ILE A 1 106 ? -0.829 2.587 3.854 1.00 92.38 106 ILE A CA 1
ATOM 805 C C . ILE A 1 106 ? 0.537 1.932 4.044 1.00 92.38 106 ILE A C 1
ATOM 807 O O . ILE A 1 106 ? 1.407 2.487 4.715 1.00 92.38 106 ILE A O 1
ATOM 811 N N . ILE A 1 107 ? 0.727 0.776 3.421 1.00 91.62 107 ILE A N 1
ATOM 812 C CA . ILE A 1 107 ? 1.988 0.054 3.380 1.00 91.62 107 ILE A CA 1
ATOM 813 C C . ILE A 1 107 ? 2.499 0.063 1.941 1.00 91.62 107 ILE A C 1
ATOM 815 O O . ILE A 1 107 ? 1.968 -0.647 1.087 1.00 91.62 107 ILE A O 1
ATOM 819 N N . ASP A 1 108 ? 3.525 0.867 1.675 1.00 91.00 108 ASP A N 1
ATOM 820 C CA . ASP A 1 108 ? 4.191 0.941 0.378 1.00 91.00 108 ASP A CA 1
ATOM 821 C C . ASP A 1 108 ? 5.381 -0.019 0.306 1.00 91.00 108 ASP A C 1
ATOM 823 O O . ASP A 1 108 ? 6.441 0.233 0.887 1.00 91.00 108 ASP A O 1
ATOM 827 N N . THR A 1 109 ? 5.222 -1.113 -0.438 1.00 88.75 109 THR A N 1
ATOM 828 C CA . THR A 1 109 ? 6.317 -2.059 -0.680 1.00 88.75 109 THR A CA 1
ATOM 829 C C . THR A 1 109 ? 7.157 -1.669 -1.896 1.00 88.75 109 THR A C 1
ATOM 831 O O . THR A 1 109 ? 8.180 -2.298 -2.154 1.00 88.75 109 THR A O 1
ATOM 834 N N . CYS A 1 110 ? 6.756 -0.647 -2.655 1.00 88.56 110 CYS A N 1
ATOM 835 C CA . CYS A 1 110 ? 7.394 -0.297 -3.914 1.00 88.56 110 CYS A CA 1
ATOM 836 C C . CYS A 1 110 ? 8.786 0.316 -3.697 1.00 88.56 110 CYS A C 1
ATOM 838 O O . CYS A 1 110 ? 9.056 1.021 -2.717 1.00 88.56 110 CYS A O 1
ATOM 840 N N . CYS A 1 111 ? 9.677 0.130 -4.672 1.00 85.44 111 CYS A N 1
ATOM 841 C CA . CYS A 1 111 ? 10.987 0.772 -4.662 1.00 85.44 111 CYS A CA 1
ATOM 842 C C . CYS A 1 111 ? 10.887 2.309 -4.758 1.00 85.44 111 CYS A C 1
ATOM 844 O O . CYS A 1 111 ? 9.903 2.878 -5.235 1.00 85.44 111 CYS A O 1
ATOM 846 N N . ALA A 1 112 ? 11.925 2.998 -4.270 1.00 87.31 112 ALA A N 1
ATOM 847 C CA . ALA A 1 112 ? 12.032 4.462 -4.258 1.00 87.31 112 ALA A CA 1
ATOM 848 C C . ALA A 1 112 ? 10.814 5.219 -3.649 1.00 87.31 112 ALA A C 1
ATOM 850 O O . ALA A 1 112 ? 10.234 6.089 -4.299 1.00 87.31 112 ALA A O 1
ATOM 851 N N . PRO A 1 113 ? 10.446 4.972 -2.375 1.00 90.00 113 PRO A N 1
ATOM 852 C CA . PRO A 1 113 ? 9.216 5.504 -1.768 1.00 90.00 113 PRO A CA 1
ATOM 853 C C . PRO A 1 113 ? 9.225 7.005 -1.451 1.00 90.00 113 PRO A C 1
ATOM 855 O O . PRO A 1 113 ? 8.197 7.552 -1.065 1.00 90.00 113 PRO A O 1
ATOM 858 N N . LEU A 1 114 ? 10.361 7.700 -1.574 1.00 89.81 114 LEU A N 1
ATOM 859 C CA . LEU A 1 114 ? 10.505 9.073 -1.069 1.00 89.81 114 LEU A CA 1
ATOM 860 C C . LEU A 1 114 ? 9.555 10.075 -1.739 1.00 89.81 114 LEU A C 1
ATOM 862 O O . LEU A 1 114 ? 8.987 10.922 -1.049 1.00 89.81 114 LEU A O 1
ATOM 866 N N . SER A 1 115 ? 9.353 9.966 -3.053 1.00 91.25 115 SER A N 1
ATOM 867 C CA . SER A 1 115 ? 8.441 10.853 -3.783 1.00 91.25 115 SER A CA 1
ATOM 868 C C . SER A 1 115 ? 6.985 10.635 -3.366 1.00 91.25 115 SER A C 1
ATOM 870 O O . SER A 1 115 ? 6.265 11.603 -3.114 1.00 91.25 115 SER A O 1
ATOM 872 N N . ARG A 1 116 ? 6.577 9.378 -3.154 1.00 93.88 116 ARG A N 1
ATOM 873 C CA . ARG A 1 116 ? 5.245 9.014 -2.640 1.00 93.88 116 ARG A CA 1
ATOM 874 C C . ARG A 1 116 ? 5.040 9.437 -1.186 1.00 93.88 116 ARG A C 1
ATOM 876 O O . ARG A 1 116 ? 4.020 10.045 -0.871 1.00 93.88 116 ARG A O 1
ATOM 883 N N . LEU A 1 117 ? 6.037 9.244 -0.322 1.00 92.06 117 LEU A N 1
ATOM 884 C CA . LEU A 1 117 ? 6.028 9.771 1.047 1.00 92.06 117 LEU A CA 1
ATOM 885 C C . LEU A 1 117 ? 5.857 11.300 1.061 1.00 92.06 117 LEU A C 1
ATOM 887 O O . LEU A 1 117 ? 5.146 11.843 1.908 1.00 92.06 117 LEU A O 1
ATOM 891 N N . GLY A 1 118 ? 6.488 12.001 0.114 1.00 92.06 118 GLY A N 1
ATOM 892 C CA . GLY A 1 118 ? 6.311 13.438 -0.079 1.00 92.06 118 GLY A CA 1
ATOM 893 C C . GLY A 1 118 ? 4.857 13.829 -0.361 1.00 92.06 118 GLY A C 1
ATOM 894 O O . GLY A 1 118 ? 4.399 14.837 0.176 1.00 92.06 118 GLY A O 1
ATOM 895 N N . VAL A 1 119 ? 4.123 13.028 -1.141 1.00 95.31 119 VAL A N 1
ATOM 896 C CA . VAL A 1 119 ? 2.682 13.226 -1.385 1.00 95.31 119 VAL A CA 1
ATOM 897 C C . VAL A 1 119 ? 1.892 13.057 -0.095 1.00 95.31 119 VAL A C 1
ATOM 899 O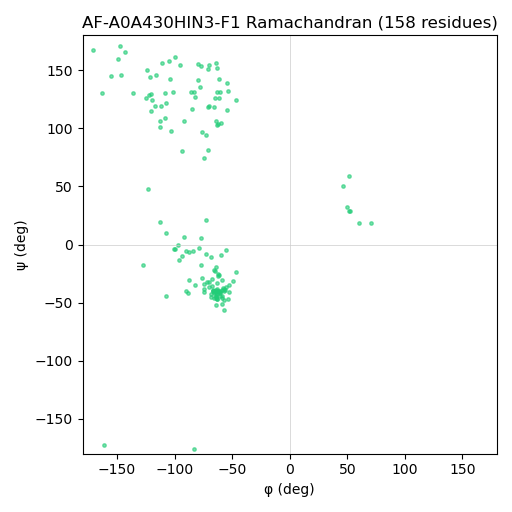 O . VAL A 1 119 ? 1.190 13.985 0.286 1.00 95.31 119 VAL A O 1
ATOM 902 N N . VAL A 1 120 ? 2.076 11.947 0.629 1.00 93.44 120 VAL A N 1
ATOM 903 C CA . VAL A 1 120 ? 1.358 11.690 1.894 1.00 93.44 120 VAL A CA 1
ATOM 904 C C . VAL A 1 120 ? 1.534 12.849 2.877 1.00 93.44 120 VAL A C 1
ATOM 906 O O . VAL A 1 120 ? 0.557 13.364 3.420 1.00 93.44 120 VAL A O 1
ATOM 909 N N . LYS A 1 121 ? 2.772 13.328 3.053 1.00 92.50 121 LYS A N 1
ATOM 910 C CA . LYS A 1 121 ? 3.067 14.468 3.936 1.00 92.50 121 LYS A CA 1
ATOM 911 C C . LYS A 1 121 ? 2.386 15.762 3.476 1.00 92.50 121 LYS A C 1
ATOM 913 O O . LYS A 1 121 ? 1.897 16.520 4.310 1.00 92.50 121 LYS A O 1
ATOM 918 N N . LYS A 1 122 ? 2.348 16.027 2.166 1.00 95.12 122 LYS A N 1
ATOM 919 C CA . LYS A 1 122 ? 1.709 17.227 1.595 1.00 95.12 122 LYS A CA 1
ATOM 920 C C . LYS A 1 122 ? 0.184 17.183 1.675 1.00 95.12 122 LYS A C 1
ATOM 922 O O . LYS A 1 122 ? -0.420 18.237 1.855 1.00 95.12 122 LYS A O 1
ATOM 927 N N . SER A 1 123 ? -0.420 15.998 1.592 1.00 92.69 123 SER A N 1
ATOM 928 C CA . SER A 1 123 ? -1.874 15.816 1.658 1.00 92.69 123 SER A CA 1
ATOM 929 C C . SER A 1 123 ? -2.470 16.118 3.036 1.00 92.69 123 SER A C 1
ATOM 931 O O . SER A 1 123 ? -3.685 16.211 3.149 1.00 92.69 123 SER A O 1
ATOM 933 N N . LYS A 1 124 ? -1.643 16.286 4.084 1.00 91.38 12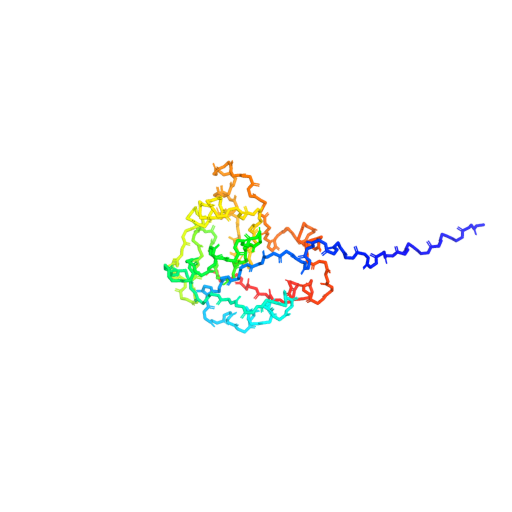4 LYS A N 1
ATOM 934 C CA . LYS A 1 124 ? -2.087 16.508 5.478 1.00 91.38 124 LYS A CA 1
ATOM 935 C C . LYS A 1 124 ? -3.083 15.445 5.968 1.00 91.38 124 LYS A C 1
ATOM 937 O O . LYS A 1 124 ? -3.927 15.722 6.817 1.00 91.38 124 LYS A O 1
ATOM 942 N N . THR A 1 125 ? -2.969 14.240 5.419 1.00 92.44 125 THR A N 1
ATOM 943 C CA . THR A 1 125 ? -3.813 13.103 5.769 1.00 92.44 125 THR A CA 1
ATOM 944 C C . THR A 1 125 ? -3.506 12.602 7.179 1.00 92.44 125 THR A C 1
ATOM 946 O O . THR A 1 125 ? -2.395 12.766 7.687 1.00 92.44 125 THR A O 1
ATOM 949 N N . THR A 1 126 ? -4.489 11.959 7.808 1.00 90.38 126 THR A N 1
ATOM 950 C CA . THR A 1 126 ? -4.296 11.234 9.077 1.00 90.38 126 THR A CA 1
ATOM 951 C C . THR A 1 126 ? -3.775 9.808 8.883 1.00 90.38 126 THR A C 1
ATOM 953 O O . THR A 1 126 ? -3.462 9.130 9.865 1.00 90.38 126 THR A O 1
ATOM 956 N N . LEU A 1 127 ? -3.669 9.349 7.632 1.00 91.19 127 LEU A N 1
ATOM 957 C CA . LEU A 1 127 ? -3.151 8.031 7.296 1.00 91.19 127 LEU A CA 1
ATOM 958 C C . LEU A 1 127 ? -1.708 7.882 7.774 1.00 91.19 127 LEU A C 1
ATOM 960 O O . LEU A 1 127 ? -0.836 8.703 7.479 1.00 91.19 127 LEU A O 1
ATOM 964 N N . LYS A 1 128 ? -1.440 6.776 8.461 1.00 91.00 128 LYS A N 1
ATOM 965 C CA . LYS A 1 128 ? -0.074 6.350 8.739 1.00 91.00 128 LYS A CA 1
ATOM 966 C C . LYS A 1 128 ? 0.502 5.700 7.489 1.00 91.00 128 LYS A C 1
ATOM 968 O O . LYS A 1 128 ? -0.166 4.892 6.848 1.00 91.00 128 LYS A O 1
ATOM 973 N N . TYR A 1 129 ? 1.734 6.042 7.146 1.00 90.19 129 TYR A N 1
ATOM 974 C CA . TYR A 1 129 ? 2.405 5.519 5.964 1.00 90.19 129 TYR A CA 1
ATOM 975 C C . TYR A 1 129 ? 3.677 4.792 6.363 1.00 90.19 129 TYR A C 1
ATOM 977 O O . TYR A 1 129 ? 4.513 5.366 7.057 1.00 90.19 129 TYR A O 1
ATOM 985 N N . TYR A 1 130 ? 3.819 3.571 5.866 1.00 88.44 130 TYR A N 1
ATOM 986 C CA . TYR A 1 130 ? 4.963 2.700 6.091 1.00 88.44 130 TYR A CA 1
ATOM 987 C C . TYR A 1 130 ? 5.579 2.354 4.749 1.00 88.44 130 TYR A C 1
ATOM 989 O O . TYR A 1 130 ? 4.870 2.179 3.758 1.00 88.44 130 TYR A O 1
ATOM 997 N N . CYS A 1 131 ? 6.900 2.246 4.705 1.00 86.06 131 CYS A N 1
ATOM 998 C CA . CYS A 1 131 ? 7.604 1.805 3.510 1.00 86.06 131 CYS A CA 1
ATOM 999 C C . CYS A 1 131 ? 8.864 1.039 3.886 1.00 86.06 131 CYS A C 1
ATOM 1001 O O . CYS A 1 131 ? 9.287 1.086 5.034 1.00 86.06 131 CYS A O 1
ATOM 1003 N N . LYS A 1 132 ? 9.515 0.407 2.908 1.00 71.06 132 LYS A N 1
ATOM 1004 C CA . LYS A 1 132 ? 10.784 -0.343 3.056 1.00 71.06 132 LYS A CA 1
ATOM 1005 C C . LYS A 1 132 ? 11.972 0.419 3.676 1.00 71.06 132 LYS A C 1
ATOM 1007 O O . LYS A 1 132 ? 13.052 -0.135 3.806 1.00 71.06 132 LYS A O 1
ATOM 1012 N N . LYS A 1 133 ? 11.836 1.719 3.955 1.00 69.38 133 LYS A N 1
ATOM 1013 C CA . LYS A 1 133 ? 12.836 2.510 4.699 1.00 69.38 133 LYS A CA 1
ATOM 1014 C C . LYS A 1 133 ? 12.468 2.709 6.172 1.00 69.38 133 LYS A C 1
ATOM 1016 O O . LYS A 1 133 ? 13.237 3.330 6.893 1.00 69.38 133 LYS A O 1
ATOM 1021 N N . ASP A 1 134 ? 11.294 2.242 6.576 1.00 66.69 134 ASP A N 1
ATOM 1022 C CA . ASP A 1 134 ? 10.682 2.403 7.895 1.00 66.69 134 ASP A CA 1
ATOM 1023 C C . ASP A 1 134 ? 10.377 1.018 8.494 1.00 66.69 134 ASP A C 1
ATOM 1025 O O . ASP A 1 134 ? 9.261 0.717 8.925 1.00 66.69 134 ASP A O 1
ATOM 1029 N N . ASP A 1 135 ? 11.381 0.136 8.434 1.00 61.69 135 ASP A N 1
ATOM 1030 C CA . ASP A 1 135 ? 11.268 -1.272 8.832 1.00 61.69 135 ASP A CA 1
ATOM 1031 C C . ASP A 1 135 ? 10.948 -1.420 10.334 1.00 61.69 135 ASP A C 1
ATOM 1033 O O . ASP A 1 135 ? 10.179 -2.298 10.732 1.00 61.69 135 ASP A O 1
ATOM 1037 N N . ASP A 1 136 ? 11.441 -0.507 11.174 1.00 58.84 136 ASP A N 1
ATOM 1038 C CA . ASP A 1 136 ? 11.146 -0.503 12.613 1.00 58.84 136 ASP A CA 1
ATOM 1039 C C . ASP A 1 136 ? 9.663 -0.203 12.890 1.00 58.84 136 ASP A C 1
ATOM 1041 O O . ASP A 1 136 ? 9.036 -0.830 13.751 1.00 58.84 136 ASP A O 1
ATOM 1045 N N . GLY A 1 137 ? 9.075 0.733 12.135 1.00 61.22 137 GLY A N 1
ATOM 1046 C CA . GLY A 1 137 ? 7.669 1.112 12.260 1.00 61.22 137 GLY A CA 1
ATOM 1047 C C . GLY A 1 137 ? 6.717 0.025 11.770 1.00 61.22 137 GLY A C 1
ATOM 1048 O O . GLY A 1 137 ? 5.623 -0.132 12.322 1.00 61.22 137 GLY A O 1
ATOM 1049 N N . ILE A 1 138 ? 7.129 -0.749 10.759 1.00 66.44 138 ILE A N 1
ATOM 1050 C CA . ILE A 1 138 ? 6.280 -1.796 10.202 1.00 66.44 138 ILE A CA 1
ATOM 1051 C C . ILE A 1 138 ? 6.326 -3.091 11.008 1.00 66.44 138 ILE A C 1
ATOM 1053 O O . ILE A 1 138 ? 5.283 -3.713 11.162 1.00 66.44 138 ILE A O 1
ATOM 1057 N N . THR A 1 139 ? 7.464 -3.465 11.595 1.00 64.38 139 THR A N 1
ATOM 1058 C CA . THR A 1 139 ? 7.613 -4.707 12.385 1.00 64.38 139 THR A CA 1
ATOM 1059 C C . THR A 1 139 ? 6.577 -4.790 13.520 1.00 64.38 139 THR A C 1
ATOM 1061 O O . THR A 1 139 ? 5.958 -5.828 13.742 1.00 64.38 139 THR A O 1
ATOM 1064 N N . GLN A 1 140 ? 6.249 -3.651 14.146 1.00 61.53 140 GLN A N 1
ATOM 1065 C CA . GLN A 1 140 ? 5.188 -3.552 15.163 1.00 61.53 140 GLN A CA 1
ATOM 1066 C C . GLN A 1 140 ? 3.766 -3.808 14.624 1.00 61.53 140 GLN A C 1
ATOM 1068 O O . GLN A 1 140 ? 2.859 -4.133 15.391 1.00 61.53 140 GLN A O 1
ATOM 1073 N N . ILE A 1 141 ? 3.557 -3.636 13.317 1.00 63.81 141 ILE A N 1
ATOM 1074 C CA . ILE A 1 141 ? 2.311 -3.938 12.601 1.00 63.81 141 ILE A CA 1
ATOM 1075 C C . ILE A 1 141 ? 2.311 -5.387 12.131 1.00 63.81 141 ILE A C 1
ATOM 1077 O O . ILE A 1 141 ? 1.284 -6.049 12.219 1.00 63.81 141 ILE A O 1
ATOM 1081 N N . LEU A 1 142 ? 3.439 -5.881 11.620 1.00 65.81 142 LEU A N 1
ATOM 1082 C CA . LEU A 1 142 ? 3.504 -7.214 11.027 1.00 65.81 142 LEU A CA 1
ATOM 1083 C C . LEU A 1 142 ? 3.231 -8.288 12.072 1.00 65.81 142 LEU A C 1
ATOM 1085 O O . LEU A 1 142 ? 2.487 -9.224 11.786 1.00 65.81 142 LEU A O 1
ATOM 1089 N N . GLY A 1 143 ? 3.781 -8.108 13.278 1.00 59.84 143 GLY A N 1
ATOM 1090 C CA .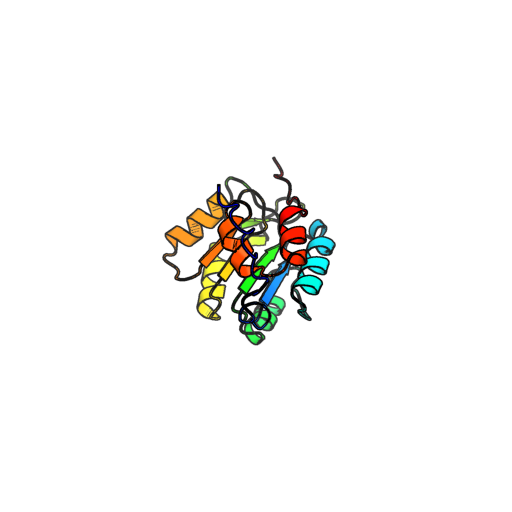 GLY A 1 143 ? 3.430 -8.899 14.450 1.00 59.84 143 GLY A CA 1
ATOM 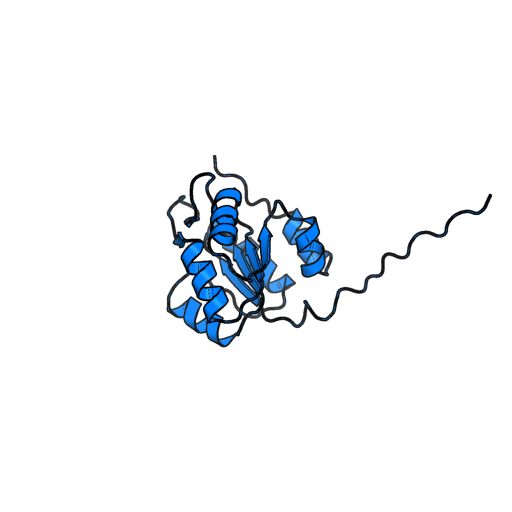1091 C C . GLY A 1 143 ? 3.496 -10.403 14.198 1.00 59.84 143 GLY A C 1
ATOM 1092 O O . GLY A 1 143 ? 2.712 -11.135 14.760 1.00 59.84 143 GLY A O 1
ATOM 1093 N N . ASN A 1 144 ? 4.335 -10.897 13.297 1.00 67.06 144 ASN A N 1
ATOM 1094 C CA . ASN A 1 144 ? 4.601 -12.320 13.119 1.00 67.06 144 ASN A CA 1
ATOM 1095 C C . ASN A 1 144 ? 5.894 -12.426 12.326 1.00 67.06 144 ASN A C 1
ATOM 1097 O O . ASN A 1 144 ? 6.023 -11.842 11.247 1.00 67.06 144 ASN A O 1
ATOM 1101 N N . THR A 1 145 ? 6.805 -13.248 12.834 1.00 67.44 145 THR A N 1
ATOM 1102 C CA . THR A 1 145 ? 8.100 -13.564 12.237 1.00 67.44 145 THR A CA 1
ATOM 1103 C C . THR A 1 145 ? 8.002 -13.943 10.755 1.00 67.44 145 THR A C 1
ATOM 1105 O O . THR A 1 145 ? 8.904 -13.644 9.984 1.00 67.44 145 THR A O 1
ATOM 1108 N N . THR A 1 146 ? 6.908 -14.563 10.307 1.00 68.69 146 THR A N 1
ATOM 1109 C CA . THR A 1 146 ? 6.753 -14.979 8.899 1.00 68.69 146 THR A CA 1
ATOM 1110 C C . THR A 1 146 ? 6.477 -13.798 7.964 1.00 68.69 146 THR A C 1
ATOM 1112 O O . THR A 1 146 ? 7.080 -13.697 6.895 1.00 68.69 146 THR A O 1
ATOM 1115 N N . LEU A 1 147 ? 5.647 -12.845 8.393 1.00 71.62 147 LEU A N 1
ATOM 1116 C CA . LEU A 1 147 ? 5.365 -11.628 7.633 1.00 71.62 147 LEU A CA 1
ATOM 1117 C C . LEU A 1 147 ? 6.548 -10.646 7.687 1.00 71.62 147 LEU A C 1
ATOM 1119 O O . LEU A 1 147 ? 6.848 -9.991 6.691 1.00 71.62 147 LEU A O 1
ATOM 1123 N N . GLU A 1 148 ? 7.266 -10.601 8.811 1.00 73.12 148 GLU A N 1
ATOM 1124 C CA . GLU A 1 148 ? 8.557 -9.908 8.935 1.00 73.12 148 GLU A CA 1
ATOM 1125 C C . GLU A 1 148 ? 9.603 -10.496 7.983 1.00 73.12 148 GLU A C 1
ATOM 1127 O O . GLU A 1 148 ? 10.280 -9.756 7.272 1.00 73.12 148 GLU A O 1
ATOM 1132 N N . ASN A 1 149 ? 9.685 -11.827 7.890 1.00 73.19 149 ASN A N 1
ATOM 1133 C CA . ASN A 1 149 ? 10.568 -12.499 6.941 1.00 73.19 149 ASN A CA 1
ATOM 1134 C C . ASN A 1 149 ? 10.173 -12.195 5.493 1.00 73.19 149 ASN A C 1
ATOM 1136 O O . ASN A 1 149 ? 11.050 -11.908 4.681 1.00 73.19 149 ASN A O 1
ATOM 1140 N N . TRP A 1 150 ? 8.879 -12.208 5.154 1.00 78.19 150 TRP A N 1
ATOM 1141 C CA . TRP A 1 150 ? 8.408 -11.780 3.832 1.00 78.19 150 TRP A CA 1
ATOM 1142 C C . TRP A 1 150 ? 8.840 -10.338 3.543 1.00 78.19 150 TRP A C 1
ATOM 1144 O O . TRP A 1 150 ? 9.441 -10.056 2.506 1.00 78.19 150 TRP A O 1
ATOM 1154 N N . TRP A 1 151 ? 8.623 -9.435 4.501 1.00 77.00 151 TRP A N 1
ATOM 1155 C CA . TRP A 1 151 ? 9.017 -8.037 4.382 1.00 77.00 151 TRP A CA 1
ATOM 1156 C C . TRP A 1 151 ? 10.527 -7.869 4.205 1.00 77.00 151 TRP A C 1
ATOM 1158 O O . TRP A 1 151 ? 10.946 -7.061 3.386 1.00 77.00 151 TRP A O 1
ATOM 1168 N N . ALA A 1 152 ? 11.356 -8.637 4.909 1.00 72.69 152 ALA A N 1
ATOM 1169 C CA . ALA A 1 152 ? 12.812 -8.555 4.807 1.00 72.69 152 ALA A CA 1
ATOM 1170 C C . ALA A 1 152 ? 13.360 -9.175 3.507 1.00 72.69 152 ALA A C 1
ATOM 1172 O O . ALA A 1 152 ? 14.294 -8.637 2.910 1.00 72.69 152 ALA A O 1
ATOM 1173 N N . THR A 1 153 ? 12.780 -10.290 3.055 1.00 70.44 153 THR A N 1
ATOM 1174 C CA . THR A 1 153 ? 13.317 -11.101 1.946 1.00 70.44 153 THR A CA 1
ATOM 1175 C C . THR A 1 153 ? 12.854 -10.653 0.567 1.00 70.44 153 THR A C 1
ATOM 1177 O O . THR A 1 153 ? 13.619 -10.778 -0.390 1.00 70.44 153 THR A O 1
ATOM 1180 N N . GLU A 1 154 ? 11.651 -10.086 0.441 1.00 69.31 154 GLU A N 1
ATOM 1181 C CA . GLU A 1 154 ? 11.169 -9.591 -0.848 1.00 69.31 154 GLU A CA 1
ATOM 1182 C C . GLU A 1 154 ? 11.912 -8.310 -1.235 1.00 69.31 154 GLU A C 1
ATOM 1184 O O . GLU A 1 154 ? 11.561 -7.199 -0.823 1.00 69.31 154 GLU A O 1
ATOM 1189 N N . GLN A 1 155 ? 12.981 -8.453 -2.016 1.00 56.34 155 GLN A N 1
ATOM 1190 C CA . GLN A 1 155 ? 13.677 -7.320 -2.608 1.00 56.34 155 GLN A CA 1
ATOM 1191 C C . GLN A 1 155 ? 12.856 -6.792 -3.785 1.00 56.34 155 GLN A C 1
ATOM 1193 O O . GLN A 1 155 ? 12.939 -7.284 -4.905 1.00 56.34 155 GLN A O 1
ATOM 1198 N N . PHE A 1 156 ? 12.054 -5.758 -3.536 1.00 64.19 156 PHE A N 1
ATOM 1199 C CA . PHE A 1 156 ? 11.532 -4.902 -4.600 1.00 64.19 156 PHE A CA 1
ATOM 1200 C C . PHE A 1 156 ? 12.715 -4.072 -5.116 1.00 64.19 156 PHE A C 1
ATOM 1202 O O . PHE A 1 156 ? 12.987 -2.975 -4.620 1.00 64.19 156 PHE A O 1
ATOM 1209 N N . GLU A 1 157 ? 13.516 -4.674 -5.998 1.00 50.69 157 GLU A N 1
ATOM 1210 C CA . GLU A 1 157 ? 14.766 -4.102 -6.497 1.00 50.69 157 GLU A CA 1
ATOM 1211 C C . GLU A 1 157 ? 14.533 -2.702 -7.081 1.00 50.69 157 GLU A C 1
ATOM 1213 O O . GLU A 1 157 ? 13.542 -2.443 -7.766 1.00 50.69 157 GLU A O 1
ATOM 1218 N N . GLN A 1 158 ? 15.460 -1.778 -6.806 1.00 43.16 158 GLN A N 1
ATOM 1219 C CA . GLN A 1 158 ? 15.457 -0.474 -7.462 1.00 43.16 158 GLN A CA 1
ATOM 1220 C C . GLN A 1 158 ? 15.696 -0.696 -8.953 1.00 43.16 158 GLN A C 1
ATOM 1222 O O . GLN A 1 158 ? 16.820 -0.971 -9.364 1.00 43.16 158 GLN A O 1
ATOM 1227 N N . ARG A 1 159 ? 14.658 -0.541 -9.776 1.00 40.56 159 ARG A N 1
ATOM 1228 C CA . ARG A 1 159 ? 14.876 -0.358 -11.209 1.00 40.56 159 ARG A CA 1
ATOM 1229 C C . ARG A 1 159 ? 15.500 1.030 -11.400 1.00 40.56 159 ARG A C 1
ATOM 1231 O O . ARG A 1 159 ? 14.962 2.022 -10.904 1.00 40.56 159 ARG A O 1
ATOM 1238 N N . HIS A 1 160 ? 16.706 1.039 -11.967 1.00 36.69 160 HIS A N 1
ATOM 1239 C CA . HIS A 1 160 ? 17.543 2.222 -12.177 1.00 36.69 160 HIS A CA 1
ATOM 1240 C C . HIS A 1 160 ? 16.948 3.185 -13.198 1.00 36.69 160 HIS A C 1
ATOM 1242 O O . HIS A 1 160 ? 16.397 2.694 -14.207 1.00 36.69 160 HIS A O 1
#

Radius of gyration: 16.5 Å; Cα contacts (8 Å, |Δi|>4): 270; chains: 1; bounding box: 45×34×58 Å

pLDDT: mean 77.79, std 17.0, range [33.97, 96.44]

Nearest PDB structures (foldseek):
  2pzl-assembly1_B  TM=5.624E-01  e=2.010E-01  Bordetella bronchiseptica
  2msl-assembly1_A  TM=5.888E-01  e=5.772E-01  Salmonella enterica subsp. enterica serovar Typhimurium str. UK-1
  2x30-assembly1_A  TM=4.134E-01  e=1.890E-01  Streptomyces coelicolor
  2pzl-assembly1_A  TM=4.346E-01  e=2.139E-01  Bordetella bronchiseptica
  3b0u-assembly2_Y  TM=4.003E-01  e=1.763E+00  Thermus thermophilus HB8

Organism: NCBI:txid2495579